P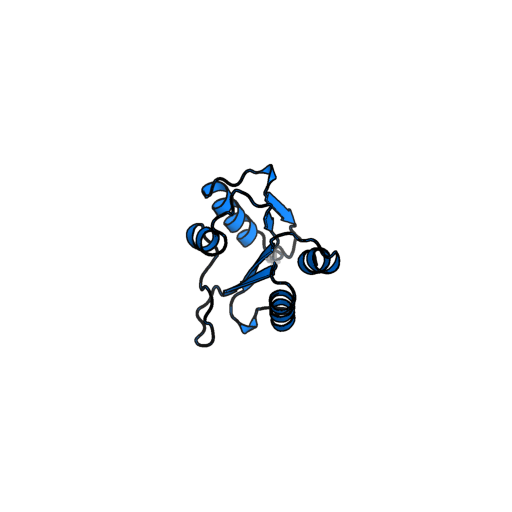rotein AF-A0A527CVG5-F1 (afdb_monomer)

Sequence (126 aa):
SMLRALTDRAADQDISFIHSARTPGDIIFRRELDALASRFPNVRVTCVCSQEDPTWRGPTGRIDRQMLLTLVPDLRNRTIFACGPEAYMKAARACLDAIGVAPSQYHQESFGGSSRPQLEPALEIP

Mean predicted aligned error: 7.73 Å

Structure (mmCIF, N/CA/C/O backbone):
data_AF-A0A527CVG5-F1
#
_entry.id   AF-A0A527CVG5-F1
#
loop_
_atom_site.group_PDB
_atom_site.id
_atom_site.type_symbol
_atom_site.label_atom_id
_atom_site.label_alt_id
_atom_site.label_comp_id
_atom_site.label_asym_id
_atom_site.label_entity_id
_atom_site.label_seq_id
_atom_site.pdbx_PDB_ins_code
_atom_site.Cartn_x
_atom_site.Cartn_y
_atom_site.Cartn_z
_atom_site.occupancy
_atom_site.B_iso_or_equiv
_atom_site.auth_seq_id
_atom_site.auth_comp_id
_atom_site.auth_asym_id
_atom_site.auth_atom_id
_atom_site.pdbx_PDB_model_num
ATOM 1 N N . SER A 1 1 ? 7.601 -9.023 11.831 1.00 81.19 1 SER A N 1
ATOM 2 C CA . SER A 1 1 ? 7.297 -7.800 11.059 1.00 81.19 1 SER A CA 1
ATOM 3 C C . SER A 1 1 ? 6.106 -7.096 11.695 1.00 81.19 1 SER A C 1
ATOM 5 O O . SER A 1 1 ? 5.374 -7.737 12.445 1.00 81.19 1 SER A O 1
ATOM 7 N N . MET A 1 2 ? 5.905 -5.805 11.413 1.00 86.25 2 MET A N 1
ATOM 8 C CA . MET A 1 2 ? 4.789 -5.021 11.966 1.00 86.25 2 MET A CA 1
ATOM 9 C C . MET A 1 2 ? 3.420 -5.611 11.600 1.00 86.25 2 MET A C 1
ATOM 11 O O . MET A 1 2 ? 2.573 -5.746 12.473 1.00 86.25 2 MET A O 1
ATOM 15 N N . LEU A 1 3 ? 3.245 -6.055 10.348 1.00 88.44 3 LEU A N 1
ATOM 16 C CA . LEU A 1 3 ? 1.994 -6.659 9.880 1.00 88.44 3 LEU A CA 1
ATOM 17 C C . LEU A 1 3 ? 1.590 -7.883 10.718 1.00 88.44 3 LEU A C 1
ATOM 19 O O . LEU A 1 3 ? 0.479 -7.909 11.232 1.00 88.44 3 LEU A O 1
ATOM 23 N N . ARG A 1 4 ? 2.509 -8.839 10.938 1.00 87.62 4 ARG A N 1
ATOM 24 C CA . ARG A 1 4 ? 2.242 -9.999 11.809 1.00 87.62 4 ARG A CA 1
ATOM 25 C C . ARG A 1 4 ? 1.914 -9.575 13.237 1.00 87.62 4 ARG A C 1
ATOM 27 O O . ARG A 1 4 ? 0.956 -10.058 13.809 1.00 87.62 4 ARG A O 1
ATOM 34 N N . ALA A 1 5 ? 2.676 -8.638 13.805 1.00 86.38 5 ALA A N 1
ATOM 35 C CA . ALA A 1 5 ? 2.440 -8.187 15.175 1.00 86.38 5 ALA A CA 1
ATOM 36 C C . ALA A 1 5 ? 1.051 -7.548 15.353 1.00 86.38 5 ALA A C 1
ATOM 38 O O . ALA A 1 5 ? 0.436 -7.718 16.404 1.00 86.38 5 ALA A O 1
ATOM 39 N N . LEU A 1 6 ? 0.554 -6.831 14.339 1.00 85.44 6 LEU A N 1
ATOM 40 C CA . LEU A 1 6 ? -0.795 -6.264 14.345 1.00 85.44 6 LEU A CA 1
ATOM 41 C C . LEU A 1 6 ? -1.869 -7.354 14.227 1.00 85.44 6 LEU A C 1
ATOM 43 O O . LEU A 1 6 ? -2.844 -7.319 14.974 1.00 85.44 6 LEU A O 1
ATOM 47 N N . THR A 1 7 ? -1.670 -8.353 13.361 1.00 85.56 7 THR A N 1
ATOM 48 C CA . THR A 1 7 ? -2.630 -9.457 13.198 1.00 85.56 7 THR A CA 1
ATOM 49 C C . THR A 1 7 ? -2.632 -10.437 14.373 1.00 85.56 7 THR A C 1
ATOM 51 O O . THR A 1 7 ? -3.688 -10.914 14.778 1.00 85.56 7 THR A O 1
ATOM 54 N N . ASP A 1 8 ? -1.470 -10.716 14.966 1.00 84.81 8 ASP A N 1
ATOM 55 C CA . ASP A 1 8 ? -1.304 -11.675 16.068 1.00 84.81 8 ASP A CA 1
ATOM 56 C C . ASP A 1 8 ? -1.897 -11.155 17.381 1.00 84.81 8 ASP A C 1
ATOM 58 O O . ASP A 1 8 ? -2.343 -11.932 18.222 1.00 84.81 8 ASP A O 1
ATOM 62 N N . ARG A 1 9 ? -1.932 -9.830 17.559 1.00 81.25 9 ARG A N 1
ATOM 63 C CA . ARG A 1 9 ? -2.524 -9.184 18.738 1.00 81.25 9 ARG A CA 1
ATOM 64 C C . ARG A 1 9 ? -4.052 -9.092 18.682 1.00 81.25 9 ARG A C 1
ATOM 66 O O . ARG A 1 9 ? -4.621 -8.451 19.558 1.00 81.25 9 ARG A O 1
ATOM 73 N N . ALA A 1 10 ? -4.694 -9.691 17.670 1.00 62.88 10 ALA A N 1
ATOM 74 C CA . ALA A 1 10 ? -6.124 -9.541 17.393 1.00 62.88 10 ALA A CA 1
ATOM 75 C C . ALA A 1 10 ? -6.561 -8.066 17.422 1.00 62.88 10 ALA A C 1
ATOM 77 O O . ALA A 1 10 ? -7.618 -7.719 17.943 1.00 62.88 10 ALA A O 1
ATOM 78 N N . ALA A 1 11 ? -5.705 -7.174 16.917 1.00 66.81 11 ALA A N 1
ATOM 79 C CA . ALA A 1 11 ? -6.071 -5.778 16.822 1.00 66.81 11 ALA A CA 1
ATOM 80 C C . ALA A 1 11 ? -7.132 -5.645 15.721 1.00 66.81 11 ALA A C 1
ATOM 82 O O . ALA A 1 11 ? -6.830 -5.894 14.554 1.00 66.81 11 ALA A O 1
ATOM 83 N N . ASP A 1 12 ? -8.337 -5.193 16.074 1.00 77.06 12 ASP A N 1
ATOM 84 C CA . ASP A 1 12 ? -9.425 -4.837 15.139 1.00 77.06 12 ASP A CA 1
ATOM 85 C C . ASP A 1 12 ? -9.108 -3.571 14.310 1.00 77.06 12 ASP A C 1
ATOM 87 O O . ASP A 1 12 ? -9.984 -2.809 13.905 1.00 77.06 12 ASP A O 1
ATOM 91 N N . GLN A 1 13 ? -7.826 -3.301 14.066 1.00 86.44 13 GLN A N 1
ATOM 92 C CA . GLN A 1 13 ? -7.383 -2.181 13.251 1.00 86.44 13 GLN A CA 1
ATOM 93 C C . GLN A 1 13 ? -7.614 -2.496 11.777 1.00 86.44 13 GLN A C 1
ATOM 95 O O . GLN A 1 13 ? -7.303 -3.592 11.317 1.00 86.44 13 GLN A O 1
ATOM 100 N N . ASP A 1 14 ? -8.107 -1.521 11.025 1.00 92.00 14 ASP A N 1
ATOM 101 C CA . ASP A 1 14 ? -8.221 -1.623 9.574 1.00 92.00 14 ASP A CA 1
ATOM 102 C C . ASP A 1 14 ? -6.861 -1.351 8.908 1.00 92.00 14 ASP A C 1
ATOM 104 O O . ASP A 1 14 ? -6.330 -0.235 8.955 1.00 92.00 14 ASP A O 1
ATOM 108 N N . ILE A 1 15 ? -6.276 -2.389 8.309 1.00 94.00 15 ILE A N 1
ATOM 109 C CA . ILE A 1 15 ? -4.897 -2.408 7.822 1.00 94.00 15 ILE A CA 1
ATOM 110 C C . ILE A 1 15 ? -4.885 -2.488 6.297 1.00 94.00 15 ILE A C 1
ATOM 112 O O . ILE A 1 15 ? -5.296 -3.479 5.698 1.00 94.00 15 ILE A O 1
ATOM 116 N N . SER A 1 16 ? -4.296 -1.473 5.665 1.00 95.44 16 SER A N 1
ATOM 117 C CA . SER A 1 16 ? -3.947 -1.494 4.243 1.00 95.44 16 SER A CA 1
ATOM 118 C C . SER A 1 16 ? -2.435 -1.620 4.077 1.00 95.44 16 SER A C 1
ATOM 120 O O . SER A 1 16 ? -1.685 -0.699 4.390 1.00 95.44 16 SER A O 1
ATOM 122 N N . PHE A 1 17 ? -1.982 -2.772 3.588 1.00 95.50 17 PHE A N 1
ATOM 123 C CA . PHE A 1 17 ? -0.577 -3.077 3.345 1.00 95.50 17 PHE A CA 1
ATOM 124 C C . PHE A 1 17 ? -0.265 -3.005 1.848 1.00 95.50 17 PHE A C 1
ATOM 126 O O . PHE A 1 17 ? -0.822 -3.767 1.057 1.00 95.50 17 PHE A O 1
ATOM 133 N N . ILE A 1 18 ? 0.645 -2.108 1.461 1.00 95.88 18 ILE A N 1
ATOM 134 C CA . ILE A 1 18 ? 1.087 -1.938 0.072 1.00 95.88 18 ILE A CA 1
ATOM 135 C C . ILE A 1 18 ? 2.537 -2.409 -0.051 1.00 95.88 18 ILE A C 1
ATOM 137 O O . ILE A 1 18 ? 3.422 -1.884 0.622 1.00 95.88 18 ILE A O 1
ATOM 141 N N . HIS A 1 19 ? 2.787 -3.376 -0.933 1.00 95.56 19 HIS A N 1
ATOM 142 C CA . HIS A 1 19 ? 4.120 -3.904 -1.210 1.00 95.56 19 HIS A CA 1
ATOM 143 C C . HIS A 1 19 ? 4.543 -3.605 -2.647 1.00 95.56 19 HIS A C 1
ATOM 145 O O . HIS A 1 19 ? 3.903 -4.064 -3.589 1.00 95.56 19 HIS A O 1
ATOM 151 N N . SER A 1 20 ? 5.640 -2.872 -2.817 1.00 95.19 20 SER A N 1
ATOM 152 C CA . SER A 1 20 ? 6.187 -2.539 -4.134 1.00 95.19 20 SER A CA 1
ATOM 153 C C . SER A 1 20 ? 7.341 -3.473 -4.500 1.00 95.19 20 SER A C 1
ATOM 155 O O . SER A 1 20 ? 8.313 -3.576 -3.754 1.00 95.19 20 SER A O 1
ATOM 157 N N . ALA A 1 21 ? 7.262 -4.094 -5.674 1.00 95.44 21 ALA A N 1
ATOM 158 C CA . ALA A 1 21 ? 8.276 -4.979 -6.243 1.00 95.44 21 ALA A CA 1
ATOM 159 C C . ALA A 1 21 ? 8.586 -4.592 -7.706 1.00 95.44 21 ALA A C 1
ATOM 161 O O . ALA A 1 21 ? 7.929 -3.727 -8.294 1.00 95.44 21 ALA A O 1
ATOM 162 N N . ARG A 1 22 ? 9.615 -5.189 -8.323 1.00 94.88 22 ARG A N 1
ATOM 163 C CA . ARG A 1 22 ? 9.898 -4.951 -9.755 1.00 94.88 22 ARG A CA 1
ATOM 164 C C . ARG A 1 22 ? 8.965 -5.785 -10.619 1.00 94.88 22 ARG A C 1
ATOM 166 O O . ARG A 1 22 ? 8.187 -5.215 -11.373 1.00 94.88 22 ARG A O 1
ATOM 173 N N . THR A 1 23 ? 8.996 -7.096 -10.427 1.00 95.62 23 THR A N 1
ATOM 174 C CA . THR A 1 23 ? 8.148 -8.079 -11.108 1.00 95.62 23 THR A CA 1
ATOM 175 C C . THR A 1 23 ? 7.349 -8.897 -10.085 1.00 95.62 23 THR A C 1
ATOM 177 O O . THR A 1 23 ? 7.647 -8.832 -8.886 1.00 95.62 23 THR A O 1
ATOM 180 N N . PRO A 1 24 ? 6.360 -9.702 -10.511 1.00 94.00 24 PRO A N 1
ATOM 181 C CA . PRO A 1 24 ? 5.638 -10.600 -9.609 1.00 94.00 24 PRO A CA 1
ATOM 182 C C . PRO A 1 24 ? 6.551 -11.607 -8.896 1.00 94.00 24 PRO A C 1
ATOM 184 O O . PRO A 1 24 ? 6.277 -11.985 -7.758 1.00 94.00 24 PRO A O 1
ATOM 187 N N . GLY A 1 25 ? 7.649 -12.017 -9.544 1.00 94.00 25 GLY A N 1
ATOM 188 C CA . GLY A 1 25 ? 8.641 -12.934 -8.978 1.00 94.00 25 GLY A CA 1
ATOM 189 C C . GLY A 1 25 ? 9.514 -12.317 -7.881 1.00 94.00 25 GLY A C 1
ATOM 190 O O . GLY A 1 25 ? 10.075 -13.049 -7.072 1.00 94.00 25 GLY A O 1
ATOM 191 N N . ASP A 1 26 ? 9.596 -10.985 -7.810 1.00 95.00 26 ASP A N 1
ATOM 192 C CA . ASP A 1 26 ? 10.334 -10.272 -6.759 1.00 95.00 26 ASP A CA 1
ATOM 193 C C . ASP A 1 26 ? 9.506 -10.071 -5.474 1.00 95.00 26 ASP A C 1
ATOM 195 O O . ASP A 1 26 ? 10.023 -9.547 -4.486 1.00 95.00 26 ASP A O 1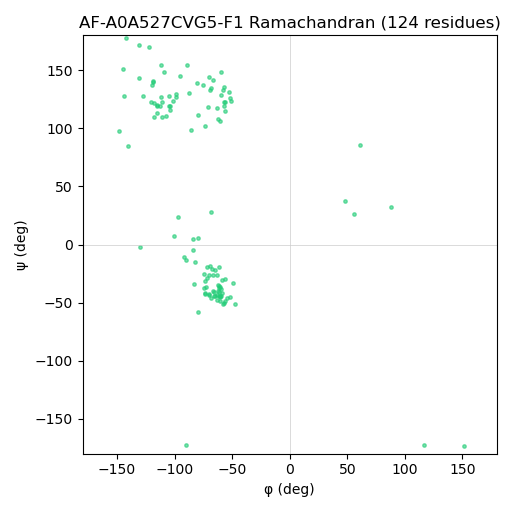
ATOM 199 N N . ILE A 1 27 ? 8.221 -10.453 -5.468 1.00 94.62 27 ILE A N 1
ATOM 200 C CA . ILE A 1 27 ? 7.359 -10.319 -4.288 1.00 94.62 27 ILE A CA 1
ATOM 201 C C . ILE A 1 27 ? 7.761 -11.372 -3.256 1.00 94.62 27 ILE A C 1
ATOM 203 O O . ILE A 1 27 ? 7.389 -12.548 -3.331 1.00 94.62 27 ILE A O 1
ATOM 207 N N . ILE A 1 28 ? 8.495 -10.930 -2.243 1.00 93.88 28 ILE A N 1
ATOM 208 C CA . ILE A 1 28 ? 8.880 -11.781 -1.122 1.00 93.88 28 ILE A CA 1
ATOM 209 C C . ILE A 1 28 ? 7.665 -12.114 -0.251 1.00 93.88 28 ILE A C 1
ATOM 211 O O . ILE A 1 28 ? 6.766 -11.298 -0.057 1.00 93.88 28 ILE A O 1
ATOM 215 N N . PHE A 1 29 ? 7.640 -13.338 0.283 1.00 93.75 29 PHE A N 1
ATOM 216 C CA . PHE A 1 29 ? 6.574 -13.831 1.167 1.00 93.75 29 PHE A CA 1
ATOM 217 C C . PHE A 1 29 ? 5.152 -13.741 0.583 1.00 93.75 29 PHE A C 1
ATOM 219 O O . PHE A 1 29 ? 4.180 -13.728 1.334 1.00 93.75 29 PHE A O 1
ATOM 226 N N . ARG A 1 30 ? 5.002 -13.753 -0.751 1.00 92.88 30 ARG A N 1
ATOM 227 C CA . ARG A 1 30 ? 3.701 -13.628 -1.433 1.00 92.88 30 ARG A CA 1
ATOM 228 C C . ARG A 1 30 ? 2.612 -14.541 -0.862 1.00 92.88 30 ARG A C 1
ATOM 230 O O . ARG A 1 30 ? 1.538 -14.068 -0.514 1.00 92.88 30 ARG A O 1
ATOM 237 N N . ARG A 1 31 ? 2.906 -15.838 -0.724 1.00 93.94 31 ARG A N 1
ATOM 238 C CA . ARG A 1 31 ? 1.944 -16.829 -0.205 1.00 93.94 31 ARG A CA 1
ATOM 239 C C . ARG A 1 31 ? 1.488 -16.516 1.216 1.00 93.94 31 ARG A C 1
ATOM 2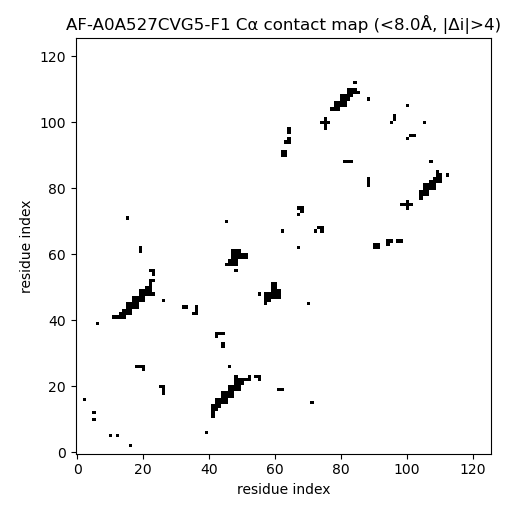41 O O . ARG A 1 31 ? 0.344 -16.765 1.566 1.00 93.94 31 ARG A O 1
ATOM 248 N N . GLU A 1 32 ? 2.391 -15.996 2.036 1.00 93.62 32 GLU A N 1
ATOM 249 C CA . GLU A 1 32 ? 2.081 -15.642 3.414 1.00 93.62 32 GLU A CA 1
ATOM 250 C C . GLU A 1 32 ? 1.231 -14.372 3.489 1.00 93.62 32 GLU A C 1
ATOM 252 O O . GLU A 1 32 ? 0.268 -14.329 4.247 1.00 93.62 32 GLU A O 1
ATOM 257 N N . LEU A 1 33 ? 1.543 -13.364 2.670 1.00 94.44 33 LEU A N 1
ATOM 258 C CA . LEU A 1 33 ? 0.729 -12.155 2.549 1.00 94.44 33 LEU A CA 1
ATOM 259 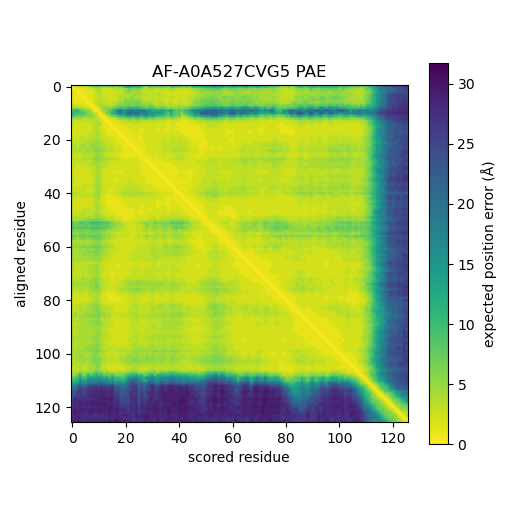C C . LEU A 1 33 ? -0.696 -12.489 2.089 1.00 94.44 33 LEU A C 1
ATOM 261 O O . LEU A 1 33 ? -1.657 -12.006 2.686 1.00 94.44 33 LEU A O 1
ATOM 265 N N . ASP A 1 34 ? -0.831 -13.365 1.091 1.00 93.69 34 ASP A N 1
ATOM 266 C CA . ASP A 1 34 ? -2.132 -13.847 0.616 1.00 93.69 34 ASP A CA 1
ATOM 267 C C . ASP A 1 34 ? -2.881 -14.614 1.725 1.00 93.69 34 ASP A C 1
ATOM 269 O O . ASP A 1 34 ? -4.087 -14.435 1.906 1.00 93.69 34 ASP A O 1
ATOM 273 N N . ALA A 1 35 ? -2.174 -15.429 2.518 1.00 93.75 35 ALA A N 1
ATOM 274 C CA . ALA A 1 35 ? -2.758 -16.147 3.650 1.00 93.75 35 ALA A CA 1
ATOM 275 C C . ALA A 1 35 ? -3.223 -15.203 4.773 1.00 93.75 35 ALA A C 1
ATOM 277 O O . ALA A 1 35 ? -4.295 -15.417 5.336 1.00 93.75 35 ALA A O 1
ATOM 278 N N . LEU A 1 36 ? -2.462 -14.146 5.081 1.00 92.06 36 LEU A N 1
ATOM 279 C CA . LEU A 1 36 ? -2.859 -13.126 6.058 1.00 92.06 36 LEU A CA 1
ATOM 280 C C . LEU A 1 36 ? -4.114 -12.378 5.597 1.00 92.06 36 LEU A C 1
ATOM 282 O O . LEU A 1 36 ? -5.066 -12.280 6.366 1.00 92.06 36 LEU A O 1
ATOM 286 N N . ALA A 1 37 ? -4.150 -11.926 4.341 1.00 92.62 37 ALA A N 1
ATOM 287 C CA . ALA A 1 37 ? -5.322 -11.255 3.774 1.00 92.62 37 ALA A CA 1
ATOM 288 C C . ALA A 1 37 ? -6.562 -12.167 3.731 1.00 92.62 37 ALA A C 1
ATOM 290 O O . ALA A 1 37 ? -7.680 -11.712 3.939 1.00 92.62 37 ALA A O 1
ATOM 291 N N . SER A 1 38 ? -6.370 -13.470 3.496 1.00 93.50 38 SER A N 1
ATOM 292 C CA . SER A 1 38 ? -7.469 -14.447 3.492 1.00 93.50 38 SER A CA 1
ATOM 293 C C . SER A 1 38 ? -7.984 -14.763 4.899 1.00 93.50 38 SER A C 1
ATOM 295 O O . SER A 1 38 ? -9.155 -15.088 5.072 1.00 93.50 38 SER A O 1
ATOM 297 N N . ARG A 1 39 ? -7.107 -14.704 5.909 1.00 92.12 39 ARG A N 1
ATOM 298 C CA . ARG A 1 39 ? -7.433 -15.030 7.302 1.00 92.12 39 ARG A CA 1
ATOM 299 C C . ARG A 1 39 ? -8.075 -13.864 8.053 1.00 92.12 39 ARG A C 1
ATOM 301 O O . ARG A 1 39 ? -8.904 -14.109 8.926 1.00 92.12 39 ARG A O 1
ATOM 308 N N . PHE A 1 40 ? -7.677 -12.630 7.753 1.00 91.56 40 PHE A N 1
ATOM 309 C CA . PHE A 1 40 ? -8.081 -11.441 8.500 1.00 91.56 40 PHE A CA 1
ATOM 310 C C . PHE A 1 40 ? -8.861 -10.472 7.597 1.00 91.56 40 PHE A C 1
ATOM 312 O O . PHE A 1 40 ? -8.260 -9.843 6.727 1.00 91.56 40 PHE A O 1
ATOM 319 N N . PRO A 1 41 ? -10.185 -10.304 7.791 1.00 90.44 41 PRO A N 1
ATOM 320 C CA . PRO A 1 41 ? -11.016 -9.473 6.911 1.00 90.44 41 PRO A CA 1
ATOM 321 C C . PRO A 1 41 ? -10.688 -7.973 6.993 1.00 90.44 41 PRO A C 1
ATOM 323 O O . PRO A 1 41 ? -10.983 -7.224 6.066 1.00 90.44 41 PRO A O 1
ATOM 326 N N . ASN A 1 42 ? -10.060 -7.538 8.086 1.00 91.12 42 ASN A N 1
ATOM 327 C CA . ASN A 1 42 ? -9.556 -6.183 8.304 1.00 91.12 42 ASN A CA 1
ATOM 328 C C . ASN A 1 42 ? -8.156 -5.948 7.707 1.00 91.12 42 ASN A C 1
ATOM 330 O O . ASN A 1 42 ? -7.574 -4.890 7.926 1.00 91.12 42 ASN A O 1
ATOM 334 N N . VAL A 1 43 ? -7.588 -6.918 6.979 1.00 93.88 43 VAL A N 1
ATOM 335 C CA . VAL A 1 43 ? -6.265 -6.804 6.355 1.00 93.88 43 VAL A CA 1
ATOM 336 C C . VAL A 1 43 ? -6.394 -6.853 4.841 1.00 93.88 43 VAL A C 1
ATOM 338 O O . VAL A 1 43 ? -6.690 -7.885 4.243 1.00 93.88 43 VAL A O 1
ATOM 341 N N . ARG A 1 44 ? -6.077 -5.735 4.192 1.00 95.12 44 ARG A N 1
ATOM 342 C CA . ARG A 1 44 ? -5.978 -5.632 2.738 1.00 95.12 44 ARG A CA 1
ATOM 343 C C . ARG A 1 44 ? -4.516 -5.600 2.319 1.00 95.12 44 ARG A C 1
ATOM 345 O O . ARG A 1 44 ? -3.809 -4.640 2.609 1.00 95.12 44 ARG A O 1
ATOM 352 N N . VAL A 1 45 ? -4.069 -6.616 1.586 1.00 95.62 45 VAL A N 1
ATOM 353 C CA . VAL A 1 45 ? -2.729 -6.650 0.980 1.00 95.62 45 VAL A CA 1
ATOM 354 C C . VAL A 1 45 ? -2.845 -6.303 -0.499 1.00 95.62 45 VAL A C 1
ATOM 356 O O . VAL A 1 45 ? -3.557 -6.965 -1.247 1.00 95.62 45 VAL A O 1
ATOM 359 N N . THR A 1 46 ? -2.116 -5.278 -0.932 1.00 96.19 46 THR A N 1
ATOM 360 C CA . THR A 1 46 ? -1.945 -4.937 -2.345 1.00 96.19 46 THR A CA 1
ATOM 361 C C . THR A 1 46 ? -0.470 -4.995 -2.703 1.00 96.19 46 THR A C 1
ATOM 363 O O . THR A 1 46 ? 0.347 -4.287 -2.122 1.00 96.19 46 THR A O 1
ATOM 366 N N . CYS A 1 47 ? -0.119 -5.818 -3.684 1.00 96.38 47 CYS A N 1
ATOM 367 C CA . CYS A 1 47 ? 1.211 -5.785 -4.285 1.00 96.38 47 CYS A CA 1
ATOM 368 C C . CYS A 1 47 ? 1.178 -4.907 -5.544 1.00 96.38 47 CYS A C 1
ATOM 370 O O . CYS A 1 47 ? 0.170 -4.895 -6.246 1.00 96.38 47 CYS A O 1
ATOM 372 N N . VAL A 1 48 ? 2.257 -4.178 -5.819 1.00 96.38 48 VAL A N 1
ATOM 373 C CA . VAL A 1 48 ? 2.441 -3.295 -6.978 1.00 96.38 48 VAL A CA 1
ATOM 374 C C . VAL A 1 48 ? 3.744 -3.690 -7.664 1.00 96.38 48 VAL A C 1
ATOM 376 O O . VAL A 1 48 ? 4.787 -3.754 -7.012 1.00 96.38 48 VAL A O 1
ATOM 379 N N . CYS A 1 49 ? 3.705 -3.944 -8.970 1.0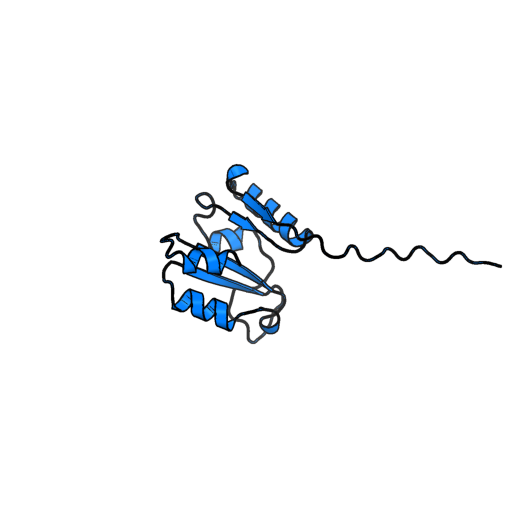0 96.62 49 CYS A N 1
ATOM 380 C CA . CYS A 1 49 ? 4.902 -4.250 -9.756 1.00 96.62 49 CYS A CA 1
ATOM 381 C C . CYS A 1 49 ? 5.282 -3.044 -10.612 1.00 96.62 49 CYS A C 1
ATOM 383 O O . CYS A 1 49 ? 4.457 -2.499 -11.334 1.00 96.62 49 CYS A O 1
ATOM 385 N N . SER A 1 50 ? 6.533 -2.603 -10.536 1.00 94.38 50 SER A N 1
ATOM 386 C CA . SER A 1 50 ? 6.991 -1.424 -11.285 1.00 94.38 50 SER A CA 1
ATOM 387 C C . SER A 1 50 ? 7.365 -1.708 -12.738 1.00 94.38 50 SER A C 1
ATOM 389 O O . SER A 1 50 ? 7.478 -0.760 -13.512 1.00 94.38 50 SER A O 1
ATOM 391 N N . GLN A 1 51 ? 7.550 -2.974 -13.108 1.00 93.81 51 GLN A N 1
ATOM 392 C CA . GLN A 1 51 ? 7.777 -3.415 -14.481 1.00 93.81 51 GLN A CA 1
ATOM 393 C C . GLN A 1 51 ? 6.554 -4.162 -15.008 1.00 93.81 51 GLN A C 1
ATOM 395 O O . GLN A 1 51 ? 5.840 -4.821 -14.249 1.00 93.81 51 GLN A O 1
ATOM 400 N N . GLU A 1 52 ? 6.330 -4.055 -16.313 1.00 90.62 52 GLU A N 1
ATOM 401 C CA . GLU A 1 52 ? 5.299 -4.826 -16.997 1.00 90.62 52 GLU A CA 1
ATOM 402 C C . GLU A 1 52 ? 5.670 -6.309 -17.012 1.00 90.62 52 GLU A C 1
ATOM 404 O O . GLU A 1 52 ? 6.806 -6.681 -17.305 1.00 90.62 52 GLU A O 1
ATOM 409 N N . ASP A 1 53 ? 4.695 -7.159 -16.703 1.00 94.00 53 ASP A N 1
ATOM 410 C CA . ASP A 1 53 ? 4.850 -8.607 -16.737 1.00 94.00 53 ASP A CA 1
ATOM 411 C C . ASP A 1 53 ? 3.531 -9.239 -17.226 1.00 94.00 53 ASP A C 1
ATOM 413 O O . ASP A 1 53 ? 2.470 -8.940 -16.667 1.00 94.00 53 ASP A O 1
ATOM 417 N N . PRO A 1 54 ? 3.549 -10.120 -18.246 1.00 92.62 54 PRO A N 1
ATOM 418 C CA . PRO A 1 54 ? 2.334 -10.720 -18.806 1.00 92.62 54 PRO A CA 1
ATOM 419 C C . PRO A 1 54 ? 1.517 -11.564 -17.821 1.00 92.62 54 PRO A C 1
ATOM 421 O O . PRO A 1 54 ? 0.342 -11.844 -18.071 1.00 92.62 54 PRO A O 1
ATOM 424 N N . THR A 1 55 ? 2.119 -12.003 -16.717 1.00 93.44 55 THR A N 1
ATOM 425 C CA . THR A 1 55 ? 1.471 -12.785 -15.654 1.00 93.44 55 THR A CA 1
ATOM 426 C C . THR A 1 55 ? 0.869 -11.896 -14.567 1.00 93.44 55 THR A C 1
ATOM 428 O O . THR A 1 55 ? 0.052 -12.352 -13.764 1.00 93.44 55 THR A O 1
ATOM 431 N N . TRP A 1 56 ? 1.221 -10.610 -14.560 1.00 94.56 56 TRP A N 1
ATOM 432 C CA . TRP A 1 56 ? 0.746 -9.654 -13.579 1.00 94.56 56 TRP A CA 1
ATOM 433 C C . TRP A 1 56 ? -0.658 -9.149 -13.914 1.00 94.56 56 TRP A C 1
ATOM 435 O O . TRP A 1 56 ? -1.019 -8.917 -15.068 1.00 94.56 56 TRP A O 1
ATOM 445 N N . ARG A 1 57 ? -1.490 -9.019 -12.882 1.00 93.25 57 ARG A N 1
ATOM 446 C CA . ARG A 1 57 ? -2.873 -8.517 -12.985 1.00 93.25 57 ARG A CA 1
ATOM 447 C C . ARG A 1 57 ? -3.174 -7.413 -11.972 1.00 93.25 57 ARG A C 1
ATOM 449 O O . ARG A 1 57 ? -4.293 -6.916 -11.935 1.00 93.25 57 ARG A O 1
ATOM 456 N N . GLY A 1 58 ? -2.204 -7.072 -11.125 1.00 92.88 58 GLY A N 1
ATOM 457 C CA . GLY A 1 58 ? -2.350 -6.024 -10.125 1.00 92.88 58 GLY A CA 1
ATOM 458 C C . GLY A 1 58 ? -1.926 -4.650 -10.651 1.00 92.88 58 GLY A C 1
ATOM 459 O O . GLY A 1 58 ? -1.611 -4.492 -11.834 1.00 92.88 58 GLY A O 1
ATOM 460 N N . PRO A 1 59 ? -1.879 -3.643 -9.766 1.00 94.69 59 PRO A N 1
ATOM 461 C CA . PRO A 1 59 ? -1.387 -2.317 -10.111 1.00 94.69 59 PRO A CA 1
ATOM 462 C C . PRO A 1 59 ? 0.041 -2.376 -10.660 1.00 94.69 59 PRO A C 1
ATOM 464 O O . PRO A 1 59 ? 0.900 -3.079 -10.115 1.00 94.69 59 PRO A O 1
ATOM 467 N N . THR A 1 60 ? 0.283 -1.637 -11.741 1.00 95.44 60 THR A N 1
ATOM 468 C CA . THR A 1 60 ? 1.588 -1.569 -12.409 1.00 95.44 60 THR A CA 1
ATOM 469 C C . THR A 1 60 ? 2.117 -0.141 -12.377 1.00 95.44 60 THR A C 1
ATOM 471 O O . THR A 1 60 ? 1.352 0.805 -12.549 1.00 95.44 60 THR A O 1
ATOM 474 N N . GLY A 1 61 ? 3.420 0.011 -12.155 1.00 93.56 61 GLY A N 1
ATOM 475 C CA . GLY A 1 61 ? 4.107 1.297 -12.085 1.00 93.56 61 GLY A CA 1
ATOM 476 C C . GLY A 1 61 ? 4.721 1.575 -10.716 1.00 93.56 61 GLY A C 1
ATOM 477 O O . GLY A 1 61 ? 4.796 0.713 -9.840 1.00 93.56 61 GLY A O 1
ATOM 478 N N . ARG A 1 62 ? 5.224 2.798 -10.543 1.00 92.75 62 ARG A N 1
ATOM 479 C CA . ARG A 1 62 ? 5.705 3.281 -9.244 1.00 92.75 62 ARG A CA 1
ATOM 480 C C . ARG A 1 62 ? 4.562 3.934 -8.481 1.00 92.75 62 ARG A C 1
ATOM 482 O O . ARG A 1 62 ? 3.627 4.441 -9.088 1.00 92.75 62 ARG A O 1
ATOM 489 N N . ILE A 1 63 ? 4.670 3.935 -7.154 1.00 92.69 63 ILE A N 1
ATOM 490 C CA . ILE A 1 63 ? 3.707 4.637 -6.309 1.00 92.69 63 ILE A CA 1
ATOM 491 C C . ILE A 1 63 ? 3.661 6.121 -6.680 1.00 92.69 63 ILE A C 1
ATOM 493 O O . ILE A 1 63 ? 4.693 6.780 -6.820 1.00 92.69 63 ILE A O 1
ATOM 497 N N . ASP A 1 64 ? 2.449 6.633 -6.821 1.00 94.19 64 ASP A N 1
ATOM 498 C CA . ASP A 1 64 ? 2.173 8.044 -7.018 1.00 94.19 64 ASP A CA 1
ATOM 499 C C . ASP A 1 64 ? 0.905 8.442 -6.250 1.00 94.19 64 ASP A C 1
ATOM 501 O O . ASP A 1 64 ? 0.235 7.614 -5.621 1.00 94.19 64 ASP A O 1
ATOM 505 N N . ARG A 1 65 ? 0.565 9.732 -6.301 1.00 94.00 65 ARG A N 1
ATOM 506 C CA . ARG A 1 65 ? -0.625 10.275 -5.640 1.00 94.00 65 ARG A CA 1
ATOM 507 C C . ARG A 1 65 ? -1.907 9.539 -6.039 1.00 94.00 65 ARG A C 1
ATOM 509 O O . ARG A 1 65 ? -2.738 9.248 -5.181 1.00 94.00 65 ARG A O 1
ATOM 516 N N . GLN A 1 66 ? -2.095 9.302 -7.333 1.00 94.38 66 GLN A N 1
ATOM 517 C CA . GLN A 1 66 ? -3.329 8.738 -7.868 1.00 94.38 66 GLN A CA 1
ATOM 518 C C . GLN A 1 66 ? -3.469 7.275 -7.458 1.00 94.38 66 GLN A C 1
ATOM 520 O O . GLN A 1 66 ? -4.539 6.867 -7.009 1.00 94.38 66 GLN A O 1
ATOM 525 N N . MET A 1 67 ? -2.387 6.504 -7.551 1.00 95.19 67 MET A N 1
ATOM 526 C CA . MET A 1 67 ? -2.345 5.116 -7.121 1.00 95.19 67 MET A CA 1
ATOM 527 C C . MET A 1 67 ? -2.639 5.001 -5.626 1.00 95.19 67 MET A C 1
ATOM 529 O O . MET A 1 67 ? -3.515 4.231 -5.247 1.00 95.19 67 MET A O 1
ATOM 533 N N . LEU A 1 68 ? -1.981 5.798 -4.777 1.00 95.19 68 LEU A N 1
ATOM 534 C CA . LEU A 1 68 ? -2.210 5.749 -3.330 1.00 95.19 68 LEU A CA 1
ATOM 535 C C . LEU A 1 68 ? -3.665 6.072 -2.961 1.00 95.19 68 LEU A C 1
ATOM 537 O O . LEU A 1 68 ? -4.257 5.341 -2.175 1.00 95.19 68 LEU A O 1
ATOM 541 N N . LEU A 1 69 ? -4.265 7.100 -3.571 1.00 95.12 69 LEU A N 1
ATOM 542 C CA . LEU A 1 69 ? -5.674 7.452 -3.341 1.00 95.12 69 LEU A CA 1
ATOM 543 C C . LEU A 1 69 ? -6.660 6.436 -3.933 1.00 95.12 69 LEU A C 1
ATOM 545 O O . LEU A 1 69 ? -7.777 6.317 -3.444 1.00 95.12 69 LEU A O 1
ATOM 549 N N . THR A 1 70 ? -6.267 5.701 -4.973 1.00 95.19 70 THR A N 1
ATOM 550 C CA . THR A 1 70 ? -7.089 4.616 -5.529 1.00 95.19 70 THR A CA 1
ATOM 551 C C . THR A 1 70 ? -7.074 3.400 -4.608 1.00 95.19 70 THR A C 1
ATOM 553 O O . THR A 1 70 ? -8.109 2.781 -4.376 1.00 95.19 70 THR A O 1
ATOM 556 N N . LEU A 1 71 ? -5.900 3.054 -4.075 1.00 94.38 71 LEU A N 1
ATOM 557 C CA . LEU A 1 71 ? -5.730 1.903 -3.192 1.00 94.38 71 LEU A CA 1
ATOM 558 C C . LEU A 1 71 ? -6.294 2.160 -1.791 1.00 94.38 71 LEU A C 1
ATOM 560 O O . LEU A 1 71 ? -6.861 1.249 -1.190 1.00 94.38 71 LEU A O 1
ATOM 564 N N . VAL A 1 72 ? -6.138 3.384 -1.284 1.00 95.50 72 VAL A N 1
ATOM 565 C CA . VAL A 1 72 ? -6.544 3.794 0.065 1.00 95.50 72 VAL A CA 1
ATOM 566 C C . VAL A 1 72 ? -7.147 5.210 0.003 1.00 95.50 72 VAL A C 1
ATOM 568 O O . VAL A 1 72 ? -6.445 6.200 0.215 1.00 95.50 72 VAL A O 1
ATOM 571 N N . PRO A 1 73 ? -8.447 5.352 -0.317 1.00 94.38 73 PRO A N 1
ATOM 572 C CA . PRO A 1 73 ? -9.084 6.662 -0.526 1.00 94.38 73 PRO A CA 1
ATOM 573 C C . PRO A 1 73 ? -9.114 7.572 0.709 1.00 94.38 73 PRO A C 1
ATOM 575 O O . PRO A 1 73 ? -9.127 8.796 0.594 1.00 94.38 73 PRO A O 1
ATOM 578 N N . ASP A 1 74 ? -9.098 6.984 1.899 1.00 94.25 74 ASP A N 1
ATOM 579 C CA . ASP A 1 74 ? -9.133 7.649 3.201 1.00 94.25 74 ASP A CA 1
ATOM 580 C C . ASP A 1 74 ? -7.734 7.814 3.822 1.00 94.25 74 ASP A C 1
ATOM 582 O O . ASP A 1 74 ? -7.606 7.982 5.034 1.00 94.25 74 ASP A O 1
ATOM 586 N N . LEU A 1 75 ? -6.677 7.814 2.999 1.00 93.06 75 LEU A N 1
ATOM 587 C CA . LEU A 1 75 ? -5.269 7.887 3.421 1.00 93.06 75 LEU A CA 1
ATOM 588 C C . LEU A 1 75 ? -4.977 9.010 4.433 1.00 93.06 75 LEU A C 1
ATOM 590 O O . LEU A 1 75 ? -4.144 8.849 5.319 1.00 93.06 75 LEU A O 1
ATOM 594 N N . ARG A 1 76 ? -5.688 10.139 4.321 1.00 93.88 76 ARG A N 1
ATOM 595 C CA . ARG A 1 76 ? -5.560 11.304 5.216 1.00 93.88 76 ARG A CA 1
ATOM 596 C C . ARG A 1 76 ? -5.979 11.023 6.657 1.00 93.88 76 ARG A C 1
ATOM 598 O O . ARG A 1 76 ? -5.539 11.728 7.553 1.00 93.88 76 ARG A O 1
ATOM 605 N N . ASN 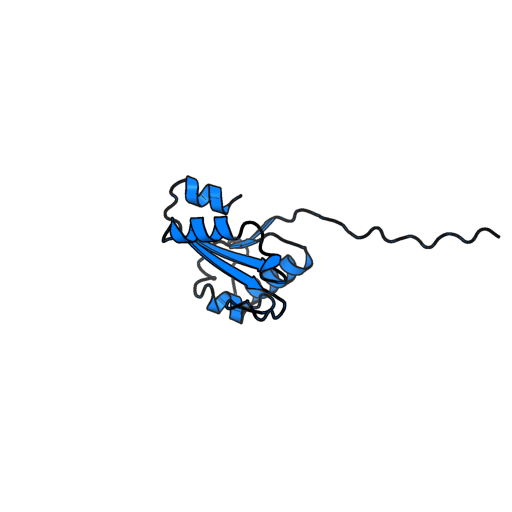A 1 77 ? -6.800 10.005 6.889 1.00 93.81 77 ASN A N 1
ATOM 606 C CA . ASN A 1 77 ? -7.312 9.648 8.211 1.00 93.81 77 ASN A CA 1
ATOM 607 C C . ASN A 1 77 ? -6.551 8.465 8.829 1.00 93.81 77 ASN A C 1
ATOM 609 O O . ASN A 1 77 ? -6.963 7.943 9.862 1.00 93.81 77 ASN A O 1
ATOM 613 N N . ARG A 1 78 ? -5.460 8.015 8.196 1.00 94.31 78 ARG A N 1
ATOM 614 C CA . ARG A 1 78 ? -4.711 6.821 8.600 1.00 94.31 78 ARG A CA 1
ATOM 615 C C . ARG A 1 78 ? -3.331 7.170 9.132 1.00 94.31 78 ARG A C 1
ATOM 617 O O . ARG A 1 78 ? -2.746 8.185 8.763 1.00 94.31 78 ARG A O 1
ATOM 624 N N . THR A 1 79 ? -2.803 6.289 9.972 1.00 94.69 79 THR A N 1
ATOM 625 C CA . THR A 1 79 ? -1.389 6.294 10.355 1.00 94.69 79 THR A CA 1
ATOM 626 C C . THR A 1 79 ? -0.603 5.478 9.338 1.00 94.69 79 THR A C 1
ATOM 628 O O . THR A 1 79 ? -0.976 4.352 9.008 1.00 94.69 79 THR A O 1
ATOM 631 N N . ILE A 1 80 ? 0.480 6.051 8.828 1.00 95.19 80 ILE A N 1
ATOM 632 C CA . ILE A 1 80 ? 1.269 5.497 7.736 1.00 95.19 80 ILE A CA 1
ATOM 633 C C . ILE A 1 80 ? 2.629 5.087 8.274 1.00 95.19 80 ILE A C 1
ATOM 635 O O . ILE A 1 80 ? 3.353 5.896 8.849 1.00 95.19 80 ILE A O 1
ATOM 639 N N . PHE A 1 81 ? 2.987 3.833 8.022 1.00 94.00 81 PHE A N 1
ATOM 640 C CA . PHE A 1 81 ? 4.309 3.294 8.297 1.00 94.00 81 PHE A CA 1
ATOM 641 C C . PHE A 1 81 ? 4.959 2.918 6.973 1.00 94.00 81 PHE A C 1
ATOM 643 O O . PHE A 1 81 ? 4.434 2.082 6.237 1.00 94.00 81 PHE A O 1
ATOM 650 N N . ALA A 1 82 ? 6.088 3.543 6.660 1.00 93.00 82 ALA A N 1
ATOM 651 C CA . ALA A 1 82 ? 6.822 3.293 5.430 1.00 93.00 82 ALA A CA 1
ATOM 652 C C . ALA A 1 82 ? 8.230 2.764 5.730 1.00 93.00 82 ALA A C 1
ATOM 654 O O . ALA A 1 82 ? 8.915 3.228 6.642 1.00 93.00 82 ALA A O 1
ATOM 655 N N . CYS A 1 83 ? 8.675 1.797 4.935 1.00 92.31 83 CYS A N 1
ATOM 656 C CA . CYS A 1 83 ? 10.048 1.315 4.938 1.00 92.31 83 CYS A CA 1
ATOM 657 C C . CYS A 1 83 ? 10.466 0.943 3.513 1.00 92.31 83 CYS A C 1
ATOM 659 O O . CYS A 1 83 ? 9.636 0.576 2.677 1.00 92.31 83 CYS A O 1
ATOM 661 N N . GLY A 1 84 ? 11.758 1.064 3.221 1.00 89.25 84 GLY A N 1
ATOM 662 C CA . GLY A 1 84 ? 12.303 0.755 1.905 1.00 89.25 84 GLY A CA 1
ATOM 663 C C . GLY A 1 84 ? 13.547 1.575 1.569 1.00 89.25 84 GLY A C 1
ATOM 664 O O . GLY A 1 84 ? 14.048 2.315 2.417 1.00 89.25 84 GLY A O 1
ATOM 665 N N . PRO A 1 85 ? 14.051 1.459 0.328 1.00 90.00 85 PRO A N 1
ATOM 666 C CA . PRO A 1 85 ? 15.203 2.226 -0.135 1.00 90.00 85 PRO A CA 1
ATOM 667 C C . PRO A 1 85 ? 14.953 3.735 -0.069 1.00 90.00 85 PRO A C 1
ATOM 669 O O . PRO A 1 85 ? 13.841 4.195 -0.325 1.00 90.00 85 PRO A O 1
ATOM 672 N N . GLU A 1 86 ? 15.999 4.520 0.174 1.00 89.06 86 GLU A N 1
ATOM 673 C CA . GLU A 1 86 ? 15.898 5.974 0.367 1.00 89.06 86 GLU A CA 1
ATOM 674 C C . GLU A 1 86 ? 15.139 6.690 -0.764 1.00 89.06 86 GLU A C 1
ATOM 676 O O . GLU A 1 86 ? 14.236 7.488 -0.509 1.00 89.06 86 GLU A O 1
ATOM 681 N N . ALA A 1 87 ? 15.434 6.352 -2.023 1.00 88.31 87 ALA A N 1
ATOM 682 C CA . ALA A 1 87 ? 14.752 6.938 -3.176 1.00 88.31 87 ALA A CA 1
ATOM 683 C C . ALA A 1 87 ? 13.240 6.639 -3.186 1.00 88.31 87 ALA A C 1
ATOM 685 O O . ALA A 1 87 ? 12.438 7.505 -3.536 1.00 88.31 87 ALA A O 1
ATOM 686 N N . TYR A 1 88 ? 12.847 5.430 -2.773 1.00 89.69 88 TYR A N 1
ATOM 687 C CA . TYR A 1 88 ? 11.441 5.044 -2.649 1.00 89.69 88 TYR A CA 1
ATOM 688 C C . TYR A 1 88 ? 10.764 5.813 -1.516 1.00 89.69 88 TYR A C 1
ATOM 690 O O . TYR A 1 88 ? 9.692 6.380 -1.707 1.00 89.69 88 TYR A O 1
ATOM 698 N N . MET A 1 89 ? 11.424 5.893 -0.363 1.00 91.12 89 MET A N 1
ATOM 699 C CA . MET A 1 89 ? 10.925 6.605 0.811 1.00 91.12 89 MET A CA 1
ATOM 700 C C . MET A 1 89 ? 10.723 8.098 0.531 1.00 91.12 89 MET A C 1
ATOM 702 O O . MET A 1 89 ? 9.691 8.660 0.893 1.00 91.12 89 MET A O 1
ATOM 706 N N . LYS A 1 90 ? 11.652 8.732 -0.194 1.00 91.19 90 LYS A N 1
ATOM 707 C CA . LYS A 1 90 ? 11.525 10.129 -0.632 1.00 91.19 90 LYS A CA 1
ATOM 708 C C . LYS A 1 90 ? 10.339 10.331 -1.578 1.00 91.19 90 LYS A C 1
ATOM 710 O O . LYS A 1 90 ? 9.593 11.295 -1.417 1.00 91.19 90 LYS A O 1
ATOM 715 N N . ALA A 1 91 ? 10.147 9.425 -2.538 1.00 91.19 91 ALA A N 1
ATOM 716 C CA . ALA A 1 91 ? 9.014 9.477 -3.461 1.00 91.19 91 ALA A CA 1
ATOM 717 C C . ALA A 1 91 ? 7.673 9.283 -2.732 1.00 91.19 91 ALA A C 1
ATOM 719 O O . ALA A 1 91 ? 6.739 10.053 -2.956 1.00 91.19 91 ALA A O 1
ATOM 720 N N . ALA A 1 92 ? 7.600 8.310 -1.817 1.00 92.56 92 ALA A N 1
ATOM 721 C CA . ALA A 1 9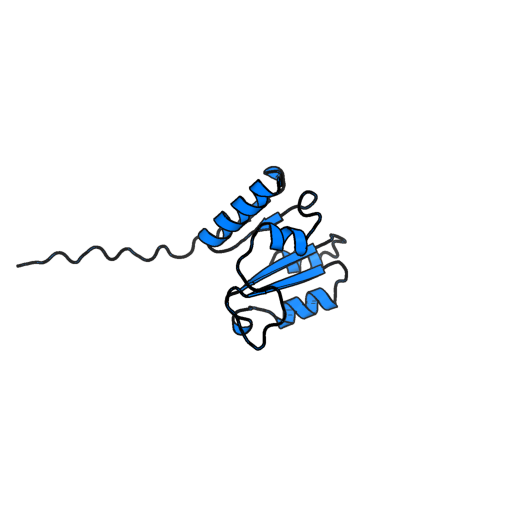2 ? 6.432 8.079 -0.974 1.00 92.56 92 ALA A CA 1
ATOM 722 C C . ALA A 1 92 ? 6.096 9.332 -0.161 1.00 92.56 92 ALA A C 1
ATOM 724 O O . ALA A 1 92 ? 4.975 9.828 -0.235 1.00 92.56 92 ALA A O 1
ATOM 725 N N . ARG A 1 93 ? 7.086 9.895 0.542 1.00 92.62 93 ARG A N 1
ATOM 726 C CA . ARG A 1 93 ? 6.918 11.109 1.344 1.00 92.62 93 ARG A CA 1
ATOM 727 C C . ARG A 1 93 ? 6.382 12.277 0.517 1.00 92.62 93 ARG A C 1
ATOM 729 O O . ARG A 1 93 ? 5.389 12.876 0.910 1.00 92.62 93 ARG A O 1
ATOM 736 N N . ALA A 1 94 ? 6.969 12.542 -0.651 1.00 93.38 94 ALA A N 1
ATOM 737 C CA . ALA A 1 94 ? 6.506 13.611 -1.536 1.00 93.38 94 ALA A CA 1
ATOM 738 C C . ALA A 1 94 ? 5.045 13.416 -1.981 1.00 93.38 94 ALA A C 1
ATOM 740 O O . ALA A 1 94 ? 4.281 14.379 -2.045 1.00 93.38 94 ALA A O 1
ATOM 741 N N . CYS A 1 95 ? 4.631 12.174 -2.253 1.00 93.81 95 CYS A N 1
ATOM 742 C CA . CYS A 1 95 ? 3.241 11.872 -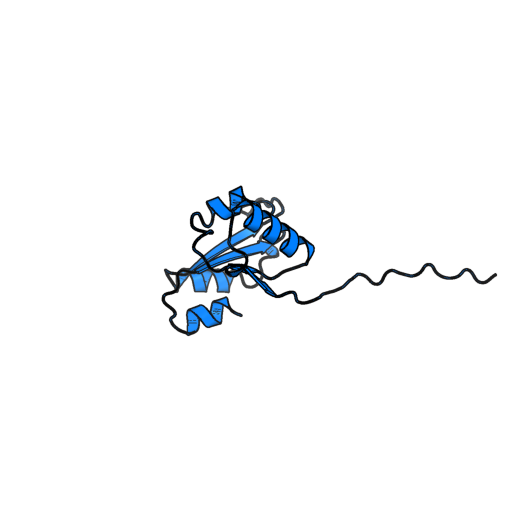2.593 1.00 93.81 95 CYS A CA 1
ATOM 743 C C . CYS A 1 95 ? 2.298 12.128 -1.412 1.00 93.81 95 CYS A C 1
ATOM 745 O O . CYS A 1 95 ? 1.241 12.724 -1.602 1.00 93.81 95 CYS A O 1
ATOM 747 N N . LEU A 1 96 ? 2.673 11.702 -0.205 1.00 94.19 96 LEU A N 1
ATOM 748 C CA . LEU A 1 96 ? 1.865 11.875 1.006 1.00 94.19 96 LEU A CA 1
ATOM 749 C C . LEU A 1 96 ? 1.717 13.349 1.397 1.00 94.19 96 LEU A C 1
ATOM 751 O O . LEU A 1 96 ? 0.610 13.787 1.717 1.00 94.19 96 LEU A O 1
ATOM 755 N N . ASP A 1 97 ? 2.798 14.123 1.286 1.00 93.44 97 ASP A N 1
ATOM 756 C CA . ASP A 1 97 ? 2.778 15.569 1.508 1.00 93.44 97 ASP A CA 1
ATOM 757 C C . ASP A 1 97 ? 1.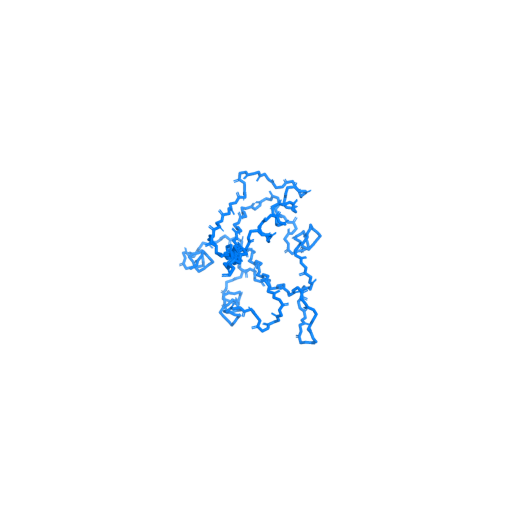830 16.252 0.502 1.00 93.44 97 ASP A C 1
ATOM 759 O O . ASP A 1 97 ? 0.981 17.052 0.890 1.00 93.44 97 ASP A O 1
ATOM 763 N N . ALA A 1 98 ? 1.885 15.871 -0.782 1.00 93.44 98 ALA A N 1
ATOM 764 C CA . ALA A 1 98 ? 0.983 16.395 -1.813 1.00 93.44 98 ALA A CA 1
ATOM 765 C C . ALA A 1 98 ? -0.491 15.986 -1.614 1.00 93.44 98 ALA A C 1
ATOM 767 O O . ALA A 1 98 ? -1.398 16.680 -2.076 1.00 93.44 98 ALA A O 1
ATOM 768 N N . ILE A 1 99 ? -0.753 14.860 -0.942 1.00 94.12 99 ILE A N 1
ATOM 769 C CA . ILE A 1 99 ? -2.108 14.442 -0.549 1.00 94.12 99 ILE A CA 1
ATOM 770 C C . ILE A 1 99 ? -2.616 15.279 0.631 1.00 94.12 99 ILE A C 1
ATOM 772 O O . ILE A 1 99 ? -3.832 15.438 0.771 1.00 94.12 99 ILE A O 1
ATOM 776 N N . GLY A 1 100 ? -1.716 15.839 1.441 1.00 94.44 100 GLY A N 1
ATOM 777 C CA . GLY A 1 100 ? -2.038 16.566 2.666 1.00 94.44 100 GLY A CA 1
ATOM 778 C C . GLY A 1 100 ? -2.140 15.660 3.892 1.00 94.44 100 GLY A C 1
ATOM 779 O O . GLY A 1 100 ? -2.958 15.920 4.769 1.00 94.44 100 GLY A O 1
ATOM 780 N N . VAL A 1 101 ? -1.362 14.573 3.944 1.00 94.81 101 VAL A N 1
ATOM 781 C CA . VAL A 1 101 ? -1.220 13.767 5.167 1.00 94.81 101 VAL A CA 1
ATOM 782 C C . VAL A 1 101 ? -0.452 14.580 6.209 1.00 94.81 101 VAL A C 1
ATOM 784 O O . VAL A 1 101 ? 0.582 15.170 5.892 1.00 94.81 101 VAL A O 1
ATOM 787 N N . ALA A 1 102 ? -0.937 14.624 7.454 1.00 93.44 102 ALA A N 1
ATOM 788 C CA . ALA A 1 102 ? -0.248 15.376 8.494 1.00 93.44 102 ALA A CA 1
ATOM 789 C C . ALA A 1 102 ? 1.111 14.725 8.824 1.00 93.44 102 ALA A C 1
ATOM 791 O O . ALA A 1 102 ? 1.189 13.499 8.934 1.00 93.44 102 ALA A O 1
ATOM 792 N N . PRO A 1 103 ? 2.178 15.507 9.077 1.00 90.06 103 PRO A N 1
ATOM 793 C CA . PRO A 1 103 ? 3.488 14.951 9.421 1.00 90.06 103 PRO A CA 1
ATOM 794 C C . PRO A 1 103 ? 3.470 14.022 10.643 1.00 90.06 103 PRO A C 1
ATOM 796 O O . PRO A 1 103 ? 4.266 13.093 10.713 1.00 90.06 103 PRO A O 1
ATOM 799 N N . SER A 1 104 ? 2.549 14.244 11.588 1.00 93.50 104 SER A N 1
ATOM 800 C CA . SER A 1 104 ? 2.359 13.405 12.780 1.00 93.50 104 SER A CA 1
ATOM 801 C C . SER A 1 104 ? 1.800 12.012 12.481 1.00 93.50 104 SER A C 1
ATOM 803 O O . SER A 1 104 ? 1.919 11.130 13.325 1.00 93.50 104 SER A O 1
ATOM 805 N N . GLN A 1 105 ? 1.198 11.807 11.307 1.00 93.69 105 GLN A N 1
ATOM 806 C CA . GLN A 1 105 ? 0.633 10.527 10.878 1.00 93.69 105 GLN A CA 1
ATOM 807 C C . GLN A 1 105 ? 1.631 9.675 10.089 1.00 93.69 105 GLN A C 1
ATOM 809 O O . GLN A 1 105 ? 1.339 8.516 9.804 1.00 93.69 105 GLN A O 1
ATOM 814 N N . TYR A 1 106 ? 2.779 10.233 9.695 1.00 93.88 106 TYR A N 1
ATOM 815 C CA . TYR A 1 106 ? 3.771 9.544 8.878 1.00 93.88 106 TYR A CA 1
ATOM 816 C C . TYR A 1 106 ? 4.981 9.123 9.709 1.00 93.88 106 TYR A C 1
ATOM 818 O O . TYR A 1 106 ? 5.722 9.949 10.244 1.00 93.88 106 TYR A O 1
ATOM 826 N N . HIS A 1 107 ? 5.221 7.819 9.746 1.00 92.75 107 HIS A N 1
ATOM 827 C CA . HIS A 1 107 ? 6.368 7.206 10.391 1.00 92.75 107 HIS A CA 1
ATOM 828 C C . HIS A 1 107 ? 7.179 6.443 9.355 1.00 92.75 107 HIS A C 1
ATOM 830 O O . HIS A 1 107 ? 6.635 5.726 8.513 1.00 92.75 107 HIS A O 1
ATOM 836 N N . GLN A 1 108 ? 8.497 6.574 9.434 1.00 89.94 108 GLN A N 1
ATOM 837 C CA . GLN A 1 108 ? 9.393 5.856 8.549 1.00 89.94 108 GLN A CA 1
ATOM 838 C C . GLN A 1 108 ? 10.505 5.164 9.310 1.00 89.94 108 GLN A C 1
ATOM 840 O O . GLN A 1 108 ? 11.057 5.714 10.260 1.00 89.94 108 GLN A O 1
ATOM 845 N N . GLU A 1 109 ? 10.866 3.987 8.823 1.00 83.00 109 GLU A N 1
ATOM 846 C CA . GLU A 1 109 ? 12.053 3.265 9.247 1.00 83.00 109 GLU A CA 1
ATOM 847 C C . GLU A 1 109 ? 12.976 3.117 8.035 1.00 83.00 109 GLU A C 1
ATOM 849 O O . GLU A 1 109 ? 12.577 2.598 6.988 1.00 83.00 109 GLU A O 1
ATOM 854 N N . SER A 1 110 ? 14.200 3.631 8.156 1.00 72.62 110 SER A N 1
ATOM 855 C CA . SER A 1 110 ? 15.232 3.510 7.129 1.00 72.62 110 SER A CA 1
ATOM 856 C C . SER A 1 110 ? 16.323 2.590 7.650 1.00 72.62 110 SER A C 1
ATOM 858 O O . SER A 1 110 ? 17.067 2.947 8.563 1.00 72.62 110 SER A O 1
ATOM 860 N N . PHE A 1 111 ? 16.415 1.398 7.071 1.00 64.19 111 PHE A N 1
ATOM 861 C CA . PHE A 1 111 ? 17.561 0.524 7.266 1.00 64.19 111 PHE A CA 1
ATOM 862 C C . PHE A 1 111 ? 18.602 0.942 6.233 1.00 64.19 111 PHE A C 1
ATOM 864 O O . PHE A 1 111 ? 18.479 0.611 5.054 1.00 64.19 111 PHE A O 1
ATOM 871 N N . GLY A 1 112 ? 19.580 1.747 6.652 1.00 54.91 112 GLY A N 1
ATOM 872 C CA . GLY A 1 112 ? 20.678 2.161 5.782 1.00 54.91 112 GLY A CA 1
ATOM 873 C C . GLY A 1 112 ? 21.319 0.938 5.120 1.00 54.91 112 GLY A C 1
ATOM 874 O O . GLY A 1 112 ? 21.734 0.008 5.807 1.00 54.91 112 GLY A O 1
ATOM 875 N N . GLY A 1 113 ? 21.360 0.920 3.787 1.00 47.84 113 GLY A N 1
ATOM 876 C CA . GLY A 1 113 ? 21.822 -0.233 3.019 1.00 47.84 113 GLY A CA 1
ATOM 877 C C . GLY A 1 113 ? 22.489 0.168 1.709 1.00 47.84 113 GLY A C 1
ATOM 878 O O . GLY A 1 113 ? 21.818 0.370 0.701 1.00 47.84 113 GLY A O 1
ATOM 879 N N . SER A 1 114 ? 23.825 0.218 1.751 1.00 49.62 114 SER A N 1
ATOM 880 C CA . SER A 1 114 ? 24.794 0.360 0.651 1.00 49.62 114 SER A CA 1
ATOM 881 C C . SER A 1 114 ? 24.711 1.643 -0.187 1.00 49.62 114 SER A C 1
ATOM 883 O O . SER A 1 114 ? 24.204 1.645 -1.308 1.00 49.62 114 SER A O 1
ATOM 885 N N . SER A 1 115 ? 25.367 2.711 0.284 1.00 45.41 115 SER A N 1
ATOM 886 C CA . SER A 1 115 ? 26.124 3.525 -0.668 1.00 45.41 115 SER A CA 1
ATOM 887 C C . SER A 1 115 ? 27.107 2.578 -1.360 1.00 45.41 115 SER A C 1
ATOM 889 O O . SER A 1 115 ? 27.865 1.852 -0.716 1.00 45.41 115 SER A O 1
ATOM 891 N N . ARG A 1 116 ? 27.039 2.503 -2.689 1.00 48.31 116 ARG A N 1
ATOM 892 C CA . ARG A 1 116 ? 28.089 1.865 -3.484 1.00 48.31 116 ARG A CA 1
ATOM 893 C C . ARG A 1 116 ? 29.412 2.507 -3.040 1.00 48.31 116 ARG A C 1
ATOM 895 O O . ARG A 1 116 ? 29.451 3.739 -3.056 1.00 48.31 116 ARG A O 1
ATOM 902 N N . PRO A 1 117 ? 30.451 1.758 -2.623 1.00 45.56 117 PRO A N 1
ATOM 903 C CA . PRO A 1 117 ? 31.736 2.383 -2.370 1.00 45.56 117 PRO A CA 1
ATOM 904 C C . PRO A 1 117 ? 32.135 3.074 -3.668 1.00 45.56 117 PRO A C 1
ATOM 906 O O . PRO A 1 117 ? 32.186 2.451 -4.732 1.00 45.56 117 PRO A O 1
ATOM 909 N N . GLN A 1 118 ? 32.285 4.389 -3.590 1.00 48.69 118 GLN A N 1
ATOM 910 C CA . GLN A 1 118 ? 32.839 5.179 -4.665 1.00 48.69 118 GLN A CA 1
ATOM 911 C C . GLN A 1 118 ? 34.265 4.653 -4.823 1.00 48.69 118 GLN A C 1
ATOM 913 O O . GLN A 1 118 ? 35.071 4.796 -3.908 1.00 48.69 118 GLN A O 1
ATOM 918 N N . LEU A 1 119 ? 34.534 3.914 -5.905 1.00 51.66 119 LEU A N 1
ATOM 919 C CA . LEU A 1 119 ? 35.906 3.560 -6.239 1.00 51.66 119 LEU A CA 1
ATOM 920 C C . LEU A 1 119 ? 36.633 4.883 -6.466 1.00 51.66 119 LEU A C 1
ATOM 922 O O . LEU A 1 119 ? 36.386 5.567 -7.459 1.00 51.66 119 LEU A O 1
ATOM 926 N N . GLU A 1 120 ? 37.477 5.247 -5.507 1.00 55.22 120 GLU A N 1
ATOM 927 C CA . GLU A 1 120 ? 38.504 6.263 -5.686 1.00 55.22 120 GLU A CA 1
ATOM 928 C C . GLU A 1 120 ? 39.322 5.867 -6.929 1.00 55.22 120 GLU A C 1
ATOM 930 O O . GLU A 1 120 ? 39.695 4.692 -7.059 1.00 55.22 120 GLU A O 1
ATOM 935 N N . PRO A 1 121 ? 39.563 6.784 -7.881 1.00 50.25 121 PRO A N 1
ATOM 936 C CA . PRO A 1 121 ? 40.380 6.474 -9.043 1.00 50.25 121 PRO A CA 1
ATOM 937 C C . PRO A 1 121 ? 41.780 6.067 -8.574 1.00 50.25 121 PRO A C 1
ATOM 939 O O . PRO A 1 121 ? 42.400 6.753 -7.762 1.00 50.25 121 PRO A O 1
ATOM 942 N N . ALA A 1 122 ? 42.251 4.916 -9.060 1.00 54.50 122 ALA A N 1
ATOM 943 C CA . ALA A 1 122 ? 43.575 4.406 -8.746 1.00 54.50 122 ALA A CA 1
ATOM 944 C C . ALA A 1 122 ? 44.630 5.447 -9.141 1.00 54.50 122 ALA A C 1
ATOM 946 O O . ALA A 1 122 ? 44.685 5.881 -10.290 1.00 54.50 122 ALA A O 1
ATOM 947 N N . LEU A 1 123 ? 45.440 5.846 -8.161 1.00 55.41 123 LEU A N 1
ATOM 948 C CA . LEU A 1 123 ? 46.616 6.683 -8.345 1.00 55.41 123 LEU A CA 1
ATOM 949 C C . LEU A 1 123 ? 47.541 5.991 -9.364 1.00 55.41 123 LEU A C 1
ATOM 951 O O . LEU A 1 123 ? 48.045 4.901 -9.089 1.00 55.41 123 LEU A O 1
ATOM 955 N N . GLU A 1 124 ? 47.746 6.596 -10.534 1.00 53.12 124 GLU A N 1
ATOM 956 C CA . GLU A 1 124 ? 48.818 6.193 -11.447 1.00 53.12 124 GLU A CA 1
ATOM 957 C C . GLU A 1 124 ? 50.157 6.429 -10.739 1.00 53.12 124 GLU A C 1
ATOM 959 O O . GLU A 1 124 ? 50.491 7.558 -10.373 1.00 53.12 124 GLU A O 1
ATOM 964 N N . ILE A 1 125 ? 50.906 5.352 -10.508 1.00 52.78 125 ILE A N 1
ATOM 965 C CA . ILE A 1 125 ? 52.307 5.426 -10.092 1.00 52.78 125 ILE A CA 1
ATOM 966 C C . ILE A 1 125 ? 53.156 5.216 -11.360 1.00 52.78 125 ILE A C 1
ATOM 968 O O . ILE A 1 125 ? 52.860 4.269 -12.093 1.00 52.78 125 ILE A O 1
ATOM 972 N N . PRO A 1 126 ? 54.137 6.099 -11.645 1.00 62.16 126 PRO A N 1
ATOM 973 C CA . PRO A 1 126 ? 54.925 6.097 -12.883 1.00 62.16 126 PRO A CA 1
ATOM 974 C C . PRO A 1 126 ? 55.842 4.881 -13.051 1.00 62.16 126 PRO A C 1
ATOM 976 O O . PRO A 1 126 ? 56.261 4.292 -12.026 1.00 62.16 126 PRO A O 1
#

Nearest PDB structures (foldseek):
  8a1v-assembly1_F  TM=9.033E-01  e=3.295E-07  Vibrio cholerae
  7qu3-assembly1_A  TM=8.959E-01  e=4.568E-07  Pseudomonas aeruginosa
  7qu0-assembly1_A  TM=8.926E-01  e=4.568E-07  Klebsiella pneumoniae
  2eix-assembly1_B  TM=8.934E-01  e=1.197E-05  Physarum polycephalum
  6mv1-assembly1_A  TM=8.635E-01  e=1.122E-05  Homo sapiens

Solvent-accessible surface area (backbone atoms only — not comparable to full-atom values): 7925 Å² total; per-residue (Å²): 107,71,70,57,56,45,60,73,67,69,52,91,56,81,42,80,46,79,45,83,30,51,40,80,88,61,47,75,63,50,72,56,51,53,48,49,34,72,73,33,92,48,35,46,70,44,63,29,20,48,44,93,52,97,86,61,83,64,58,72,40,73,90,40,57,67,55,48,43,69,78,40,73,62,54,69,81,46,78,43,80,48,71,56,59,67,72,56,49,54,50,52,48,53,32,41,54,74,73,60,41,54,74,90,35,59,45,75,52,76,76,88,77,75,79,74,80,75,77,72,80,78,80,86,75,134

Radius of gyration: 17.98 Å; Cα contacts (8 Å, |Δi|>4): 138; chains: 1; bounding box: 66×33×38 Å

Secondary structure (DSSP, 8-state):
-HHHHHHHTT----EEEEEEESSGGG-TTHHHHHHHHHH-TTEEEEEEESS--TT--S-BS---HHHHHHH-TTGGGS-EEEES-HHHHHHHHHHHHHHT--GGGEEEE-----PPP--PPP----

pLDDT: mean 86.86, std 14.16, range [45.41, 96.62]

Foldseek 3Di:
DVLCVCVVVVPPAQEEAEAEEADPVRDPPVVVLVVSVVVDVSYHYAYEHQYDDPPDDGHYRADALVVCCVSPVVLQVAQDEDEDDPVNVVRVVVRCVVVVRDPVSYHYDYDDDDPDPPPDPDDDDD